Protein AF-A0AB32XBN4-F1 (afdb_monomer)

Organism: Mycoplasmopsis fermentans (strain M64) (NCBI:txid943945)

Secondary structure (DSSP, 8-state):
------------SHHHHHHHHIIIIIIIHHHHHHHHHSGGGS------HHHHHHHHHHHHHHHHHHHHHHHHTTSS-GGGHHHHHHHHHHHHHHHHHTT-TT--HHHHHHHHHHHHHHHHHHHHHHHHHHHHHHHHHHHHHHHHHHHHHHHHHT-

Foldseek 3Di:
DDPPPPPPPPPDCLVVLLVVLCCPQLPPVLVVLQCACFPQPVNDPHPDLVVSLVVLVVSLVVSVVVQVVCVVVVSHDLVSQLPRVLSSQLSNQQSNCRPVPVQHSVNSNVVSVVSSVVVSVVSVVVSVVVVVVVVVVVVVVVVVVVVVVVVVVVD

Structure (mmCIF, N/CA/C/O backbone):
data_AF-A0AB32XBN4-F1
#
_entry.id   AF-A0AB32XBN4-F1
#
loop_
_atom_site.group_PDB
_atom_site.id
_atom_site.type_symbol
_atom_site.label_atom_id
_atom_site.label_alt_id
_atom_site.label_comp_id
_atom_site.label_asym_id
_atom_site.label_entity_id
_atom_site.label_seq_id
_atom_site.pdbx_PDB_ins_code
_atom_site.Cartn_x
_atom_site.Cartn_y
_atom_site.Cartn_z
_atom_site.occupancy
_atom_site.B_iso_or_equiv
_atom_site.auth_seq_id
_atom_site.auth_comp_id
_atom_site.auth_asym_id
_atom_site.auth_atom_id
_atom_site.pdbx_PDB_model_num
ATOM 1 N N . MET A 1 1 ? -41.503 -24.162 23.438 1.00 39.69 1 MET A N 1
ATOM 2 C CA . MET A 1 1 ? -41.442 -24.006 21.965 1.00 39.69 1 MET A CA 1
ATOM 3 C C . MET A 1 1 ? -40.367 -22.970 21.652 1.00 39.69 1 MET A C 1
ATOM 5 O O . MET A 1 1 ? -40.510 -21.830 22.063 1.00 39.69 1 MET A O 1
ATOM 9 N N . ASN A 1 2 ? -39.244 -23.387 21.060 1.00 40.34 2 ASN A N 1
ATOM 10 C CA . ASN A 1 2 ? -38.023 -22.580 20.924 1.00 40.34 2 ASN A CA 1
ATOM 11 C C . ASN A 1 2 ? -38.129 -21.652 19.700 1.00 40.34 2 ASN A C 1
ATOM 13 O O . ASN A 1 2 ? -37.999 -22.106 18.560 1.00 40.34 2 ASN A O 1
ATOM 17 N N . SER A 1 3 ? -38.379 -20.358 19.909 1.00 48.69 3 SER A N 1
ATOM 18 C CA . SER A 1 3 ? -38.351 -19.369 18.831 1.00 48.69 3 SER A CA 1
ATOM 19 C C . SER A 1 3 ? -36.899 -19.110 18.419 1.00 48.69 3 SER A C 1
ATOM 21 O O . SER A 1 3 ? -36.189 -18.319 19.041 1.00 48.69 3 SER A O 1
ATOM 23 N N . LYS A 1 4 ? -36.445 -19.783 17.357 1.00 46.03 4 LYS A N 1
ATOM 24 C CA . LYS A 1 4 ? -35.217 -19.433 16.633 1.00 46.03 4 LYS A CA 1
ATOM 25 C C . LYS A 1 4 ? -35.318 -17.974 16.173 1.00 46.03 4 LYS A C 1
ATOM 27 O O . LYS A 1 4 ? -35.979 -17.680 15.178 1.00 46.03 4 LYS A O 1
ATOM 32 N N . GLN A 1 5 ? -34.671 -17.063 16.898 1.00 46.19 5 GLN A N 1
ATOM 33 C CA . GLN A 1 5 ? -34.442 -15.691 16.456 1.00 46.19 5 GLN A CA 1
ATOM 34 C C . GLN A 1 5 ? -33.666 -15.742 15.132 1.00 46.19 5 GLN A C 1
ATOM 36 O O . GLN A 1 5 ? -32.465 -16.011 15.106 1.00 46.19 5 GLN A O 1
ATOM 41 N N . LYS A 1 6 ? -34.359 -15.517 14.010 1.00 45.25 6 LYS A N 1
ATOM 42 C CA . LYS A 1 6 ? -33.722 -15.244 12.719 1.00 45.25 6 LYS A CA 1
ATOM 43 C C . LYS A 1 6 ? -32.902 -13.964 12.886 1.00 45.25 6 LYS A C 1
ATOM 45 O O . LYS A 1 6 ? -33.466 -12.871 12.890 1.00 45.25 6 LYS A O 1
ATOM 50 N N . LYS A 1 7 ? -31.580 -14.096 13.046 1.00 44.16 7 LYS A N 1
ATOM 51 C CA . LYS A 1 7 ? -30.640 -12.978 12.904 1.00 44.16 7 LYS A CA 1
ATOM 52 C C . LYS A 1 7 ? -30.919 -12.335 11.545 1.00 44.16 7 LYS A C 1
ATOM 54 O O . LYS A 1 7 ? -30.699 -12.963 10.515 1.00 44.16 7 LYS A O 1
ATOM 59 N N . LYS A 1 8 ? -31.457 -11.113 11.538 1.00 43.62 8 LYS A N 1
ATOM 60 C CA . LYS A 1 8 ? -31.532 -10.295 10.325 1.00 43.62 8 LYS A CA 1
ATOM 61 C C . LYS A 1 8 ? -30.094 -10.090 9.854 1.00 43.62 8 LYS A C 1
ATOM 63 O O . LYS A 1 8 ? -29.330 -9.398 10.521 1.00 43.62 8 LYS A O 1
ATOM 68 N N . GLU A 1 9 ? -29.713 -10.722 8.749 1.00 48.41 9 GLU A N 1
ATOM 69 C CA . GLU A 1 9 ? -28.446 -10.437 8.084 1.00 48.41 9 GLU A CA 1
ATOM 70 C C . GLU A 1 9 ? -28.491 -8.992 7.587 1.00 48.41 9 GLU A C 1
ATOM 72 O O . GLU A 1 9 ? -29.112 -8.669 6.574 1.00 48.41 9 GLU A O 1
ATOM 77 N N . VAL A 1 10 ? -27.871 -8.086 8.340 1.00 53.47 10 VAL A N 1
ATOM 78 C CA . VAL A 1 10 ? -27.653 -6.714 7.895 1.00 53.47 10 VAL A CA 1
ATOM 79 C C . VAL A 1 10 ? -26.632 -6.790 6.761 1.00 53.47 10 VAL A C 1
ATOM 81 O O . VAL A 1 10 ? -25.427 -6.873 7.010 1.00 53.47 10 VAL A O 1
ATOM 84 N N . LYS A 1 11 ? -27.109 -6.816 5.507 1.00 53.22 11 LYS A N 1
ATOM 85 C CA . LYS A 1 11 ? -26.261 -6.718 4.308 1.00 53.22 11 LYS A CA 1
ATOM 86 C C . LYS A 1 11 ? -25.455 -5.429 4.398 1.00 53.22 11 LYS A C 1
A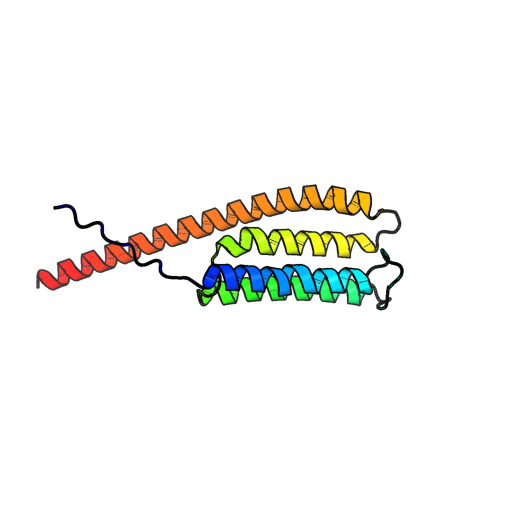TOM 88 O O . LYS A 1 11 ? -25.937 -4.338 4.108 1.00 53.22 11 LYS A O 1
ATOM 93 N N . THR A 1 12 ? -24.222 -5.562 4.856 1.00 67.12 12 THR A N 1
ATOM 94 C CA . THR A 1 12 ? -23.318 -4.436 5.025 1.00 67.12 12 THR A CA 1
ATOM 95 C C . THR A 1 12 ? -22.577 -4.272 3.704 1.00 67.12 12 THR A C 1
ATOM 97 O O . THR A 1 12 ? -21.844 -5.169 3.312 1.00 67.12 12 THR A O 1
ATOM 100 N N . TRP A 1 13 ? -22.756 -3.150 3.003 1.00 80.00 13 TRP A N 1
ATOM 101 C CA . TRP A 1 13 ? -22.089 -2.876 1.715 1.00 80.00 13 TRP A CA 1
ATOM 102 C C . TRP A 1 13 ? -20.592 -2.546 1.854 1.00 80.00 13 TRP A C 1
ATOM 104 O O . TRP A 1 13 ? -19.869 -2.483 0.864 1.00 80.00 13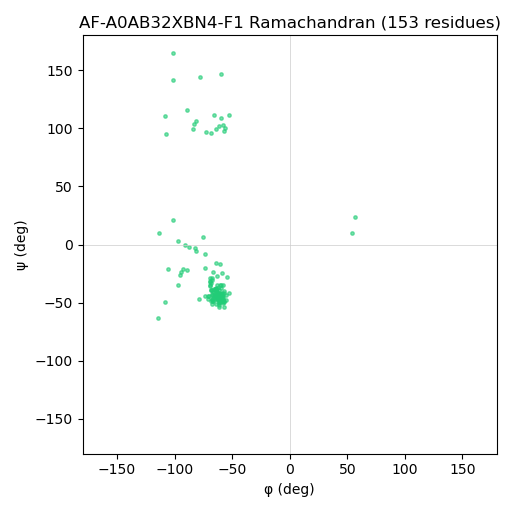 TRP A O 1
ATOM 114 N N . ARG A 1 14 ? -20.100 -2.379 3.087 1.00 78.81 14 ARG A N 1
ATOM 115 C CA . ARG A 1 14 ? -18.709 -2.008 3.397 1.00 78.81 14 ARG A CA 1
ATOM 116 C C . ARG A 1 14 ? -17.647 -2.942 2.800 1.00 78.81 14 ARG A C 1
ATOM 118 O O . ARG A 1 14 ? -16.675 -2.418 2.268 1.00 78.81 14 ARG A O 1
ATOM 125 N N . PRO A 1 15 ? -17.783 -4.285 2.830 1.00 82.31 15 PRO A N 1
ATOM 126 C CA . PRO A 1 15 ? -16.802 -5.168 2.202 1.00 82.31 15 PRO A CA 1
ATOM 127 C C . PRO A 1 15 ? -16.724 -4.953 0.689 1.00 82.31 15 PRO A C 1
ATOM 129 O O . PRO A 1 15 ? -15.635 -4.958 0.128 1.00 82.31 15 PRO A O 1
ATOM 132 N N . LEU A 1 16 ? -17.865 -4.702 0.042 1.00 85.94 16 LEU A N 1
ATOM 133 C CA . LEU A 1 16 ? -17.922 -4.445 -1.394 1.00 85.94 16 LEU A CA 1
ATOM 134 C C . LEU A 1 16 ? -17.249 -3.111 -1.737 1.00 85.94 16 LEU A C 1
ATOM 136 O O . LEU A 1 16 ? -16.439 -3.064 -2.656 1.00 85.94 16 LEU A O 1
ATOM 140 N N . VAL A 1 17 ? -17.506 -2.059 -0.953 1.00 86.62 17 VAL A N 1
ATOM 141 C CA . VAL A 1 17 ? -16.831 -0.757 -1.101 1.00 86.62 17 VAL A CA 1
ATOM 142 C C . VAL A 1 17 ? -15.320 -0.883 -0.885 1.00 86.62 17 VAL A C 1
ATOM 144 O O . VAL A 1 17 ? -14.556 -0.337 -1.675 1.00 86.62 17 VAL A O 1
ATOM 147 N N . ASN A 1 18 ? -14.882 -1.645 0.126 1.00 87.62 18 ASN A N 1
ATOM 148 C CA . ASN A 1 18 ? -13.464 -1.932 0.352 1.00 87.62 18 ASN A CA 1
ATOM 149 C C . ASN A 1 18 ? -12.825 -2.579 -0.882 1.00 87.62 18 ASN A C 1
ATOM 151 O O . ASN A 1 18 ? -11.821 -2.078 -1.374 1.00 87.62 18 ASN A O 1
ATOM 155 N N . VAL A 1 19 ? -13.410 -3.669 -1.388 1.00 88.56 19 VAL A N 1
ATOM 156 C CA . VAL A 1 19 ? -12.868 -4.397 -2.546 1.00 88.56 19 VAL A CA 1
ATOM 157 C C . VAL A 1 19 ? -12.831 -3.503 -3.781 1.00 88.56 19 VAL A C 1
ATOM 159 O O . VAL A 1 19 ? -11.819 -3.475 -4.478 1.00 88.56 19 VAL A O 1
ATOM 162 N N . LEU A 1 20 ? -13.898 -2.742 -4.034 1.00 90.25 20 LEU A N 1
ATOM 163 C CA . LEU A 1 20 ? -13.968 -1.836 -5.177 1.00 90.25 20 LEU A CA 1
ATOM 164 C C . LEU A 1 20 ? -12.888 -0.748 -5.089 1.00 90.25 20 LEU A C 1
ATOM 166 O O . LEU A 1 20 ? -12.206 -0.479 -6.076 1.00 90.25 20 LEU A O 1
ATOM 170 N N . 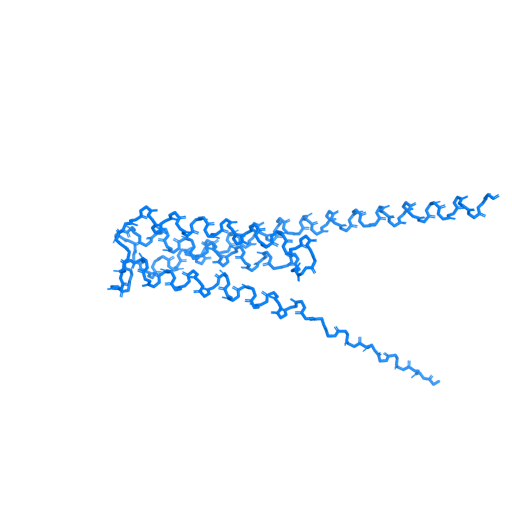PHE A 1 21 ? -12.689 -0.172 -3.899 1.00 90.31 21 PHE A N 1
ATOM 171 C CA . PHE A 1 21 ? -11.637 0.807 -3.640 1.00 90.31 21 PHE A CA 1
ATOM 172 C C . PHE A 1 21 ? -10.243 0.211 -3.872 1.00 90.31 21 PHE A C 1
ATOM 174 O O . PHE A 1 21 ? -9.440 0.787 -4.605 1.00 90.31 21 PHE A O 1
ATOM 181 N N . THR A 1 22 ? -9.958 -0.958 -3.292 1.00 91.38 22 THR A N 1
ATOM 182 C CA . THR A 1 22 ? -8.679 -1.654 -3.478 1.00 91.38 22 THR A CA 1
ATOM 183 C C . THR A 1 22 ? -8.422 -1.943 -4.953 1.00 91.38 22 THR A C 1
ATOM 185 O O . THR A 1 22 ? -7.338 -1.667 -5.457 1.00 91.38 22 THR A O 1
ATOM 188 N N . LEU A 1 23 ? -9.417 -2.462 -5.670 1.00 92.75 23 LEU A N 1
ATOM 189 C CA . LEU A 1 23 ? -9.255 -2.849 -7.065 1.00 92.75 23 LEU A CA 1
ATOM 190 C C . LEU A 1 23 ? -9.008 -1.631 -7.961 1.00 92.75 23 LEU A C 1
ATOM 192 O O . LEU A 1 23 ? -8.044 -1.623 -8.720 1.00 92.75 23 LEU A O 1
ATOM 196 N N . LEU A 1 24 ? -9.821 -0.581 -7.842 1.00 91.25 24 LEU A N 1
ATOM 197 C CA . LEU A 1 24 ? -9.682 0.619 -8.671 1.00 91.25 24 LEU A CA 1
ATOM 198 C C . LEU A 1 24 ? -8.387 1.382 -8.376 1.00 91.25 24 LEU A C 1
ATOM 200 O O . LEU A 1 24 ? -7.650 1.727 -9.301 1.00 91.25 24 LEU A O 1
ATOM 204 N N . PHE A 1 25 ? -8.103 1.633 -7.098 1.00 91.44 25 PHE A N 1
ATOM 205 C CA . PHE A 1 25 ? -7.032 2.547 -6.708 1.00 91.44 25 PHE A CA 1
ATOM 206 C C . PHE A 1 25 ? -5.713 1.845 -6.376 1.00 91.44 25 PHE A C 1
ATOM 208 O O . PHE A 1 25 ? -4.645 2.368 -6.666 1.00 91.44 25 PHE A O 1
ATOM 215 N N . CYS A 1 26 ? -5.741 0.654 -5.781 1.00 93.12 26 CYS A N 1
ATOM 216 C CA . CYS A 1 26 ? -4.501 -0.031 -5.398 1.00 93.12 26 CYS A CA 1
ATOM 217 C C . CYS A 1 26 ? -3.990 -0.987 -6.483 1.00 93.12 26 CYS A C 1
ATOM 219 O O . CYS A 1 26 ? -2.807 -1.312 -6.472 1.00 93.12 26 CYS A O 1
ATOM 221 N N . VAL A 1 27 ? -4.846 -1.434 -7.412 1.00 93.44 27 VAL A N 1
ATOM 222 C CA . VAL A 1 27 ? -4.470 -2.415 -8.446 1.00 93.44 27 VAL A CA 1
ATOM 223 C C . VAL A 1 27 ? -4.519 -1.819 -9.847 1.00 93.44 27 VAL A C 1
ATOM 225 O O . VAL A 1 27 ? -3.481 -1.730 -10.496 1.00 93.44 27 VAL A O 1
ATOM 228 N N . VAL A 1 28 ? -5.695 -1.400 -10.324 1.00 93.56 28 VAL A N 1
ATOM 229 C CA . VAL A 1 28 ? -5.898 -1.022 -11.734 1.00 93.56 28 VAL A CA 1
ATOM 230 C C . VAL A 1 28 ? -5.011 0.151 -12.127 1.00 93.56 28 VAL A C 1
ATOM 232 O O . VAL A 1 28 ? -4.272 0.050 -13.103 1.00 93.56 28 VAL A O 1
ATOM 235 N N . PHE A 1 29 ? -5.044 1.250 -11.372 1.00 92.38 29 PHE A N 1
ATOM 236 C CA . PHE A 1 29 ? -4.254 2.424 -11.731 1.00 92.38 29 PHE A CA 1
ATOM 237 C C . PHE A 1 29 ? -2.735 2.164 -11.679 1.00 92.38 29 PHE A C 1
ATOM 239 O O . PHE A 1 29 ? -2.078 2.415 -12.691 1.00 92.38 29 PHE A O 1
ATOM 246 N N . PRO A 1 30 ? -2.152 1.610 -10.592 1.00 92.88 30 PRO A N 1
ATOM 247 C CA . PRO A 1 30 ? -0.723 1.296 -10.561 1.00 92.88 30 PRO A CA 1
ATOM 248 C C . PRO A 1 30 ? -0.299 0.293 -11.636 1.00 92.88 30 PRO A C 1
ATOM 250 O O . PRO A 1 30 ? 0.791 0.417 -12.188 1.00 92.88 30 PRO A O 1
ATOM 253 N N . PHE A 1 31 ? -1.161 -0.668 -11.974 1.00 92.62 31 PHE A N 1
ATOM 254 C CA . PHE A 1 31 ? -0.897 -1.637 -13.034 1.00 92.62 31 PHE A CA 1
ATOM 255 C C . PHE A 1 31 ? -0.871 -0.986 -14.421 1.00 92.62 31 PHE A C 1
ATOM 257 O O . PHE A 1 31 ? 0.074 -1.191 -15.180 1.00 92.62 31 PHE A O 1
ATOM 264 N N . VAL A 1 32 ? -1.867 -0.155 -14.745 1.00 92.00 32 VAL A N 1
ATOM 265 C CA . VAL A 1 32 ? -1.891 0.605 -16.005 1.00 92.00 32 VAL A CA 1
ATOM 266 C C . VAL A 1 32 ? -0.685 1.538 -16.083 1.00 92.00 32 VAL A C 1
ATOM 268 O O . VAL A 1 32 ? -0.025 1.601 -17.120 1.00 92.00 32 VAL A O 1
ATOM 271 N N . TRP A 1 33 ? -0.353 2.220 -14.985 1.00 92.06 33 TRP A N 1
ATOM 272 C CA . TRP A 1 33 ? 0.836 3.063 -14.923 1.00 92.06 33 TRP A CA 1
ATOM 273 C C . TRP A 1 33 ? 2.107 2.254 -15.184 1.00 92.06 33 TRP A C 1
ATOM 275 O O . TRP A 1 33 ? 2.914 2.655 -16.016 1.00 92.06 33 TRP A O 1
ATOM 285 N N . TRP A 1 34 ? 2.258 1.088 -14.553 1.00 90.75 34 TRP A N 1
ATOM 286 C CA . TRP A 1 34 ? 3.395 0.197 -14.780 1.00 90.75 34 TRP A CA 1
ATOM 287 C C . TRP A 1 34 ? 3.542 -0.176 -16.263 1.00 90.75 34 TRP A C 1
ATOM 289 O O . TRP A 1 34 ? 4.623 -0.006 -16.820 1.00 90.75 34 TRP A O 1
ATOM 299 N N . LEU A 1 35 ? 2.456 -0.580 -16.931 1.00 89.44 35 LEU A N 1
ATOM 300 C CA . LEU A 1 35 ? 2.487 -0.989 -18.342 1.00 89.44 35 LEU A CA 1
ATOM 301 C C . LEU A 1 35 ? 2.969 0.105 -19.310 1.00 89.44 35 LEU A C 1
ATOM 303 O O . LEU A 1 35 ? 3.603 -0.217 -20.314 1.00 89.44 35 LEU A O 1
ATOM 307 N N . PHE A 1 36 ? 2.650 1.376 -19.042 1.00 89.75 36 PHE A N 1
ATOM 308 C CA . PHE A 1 36 ? 2.939 2.487 -19.964 1.00 89.75 36 PHE A CA 1
ATOM 309 C C . PHE A 1 36 ? 4.106 3.382 -19.536 1.00 89.75 36 PHE A C 1
ATOM 311 O O . PHE A 1 36 ? 4.660 4.103 -20.373 1.00 89.75 36 PHE A O 1
ATOM 318 N N . ALA A 1 37 ? 4.466 3.382 -18.253 1.00 86.81 37 ALA A N 1
ATOM 319 C CA . ALA A 1 37 ? 5.513 4.244 -17.714 1.00 86.81 37 ALA A CA 1
ATOM 320 C C . ALA A 1 37 ? 6.878 3.546 -17.643 1.00 86.81 37 ALA A C 1
ATOM 322 O O . ALA A 1 37 ? 7.899 4.237 -17.693 1.00 86.81 37 ALA A O 1
ATOM 323 N N . THR A 1 38 ? 6.928 2.213 -17.532 1.00 85.94 38 THR A N 1
ATOM 324 C CA . THR A 1 38 ? 8.194 1.481 -17.367 1.00 85.94 38 THR A CA 1
ATOM 325 C C . THR A 1 38 ? 8.696 0.839 -18.654 1.00 85.94 38 THR A C 1
ATOM 327 O O . THR A 1 38 ? 7.983 0.705 -19.648 1.00 85.94 38 THR A O 1
ATOM 330 N N . VAL A 1 39 ? 9.970 0.446 -18.629 1.00 82.38 39 VAL A N 1
ATOM 331 C CA . VAL A 1 39 ? 10.697 -0.104 -19.784 1.00 82.38 39 VAL A CA 1
ATOM 332 C C . VAL A 1 39 ? 10.402 -1.598 -20.000 1.00 82.38 39 VAL A C 1
ATOM 334 O O . VAL A 1 39 ? 10.819 -2.181 -20.994 1.00 82.38 39 VAL A O 1
ATOM 337 N N . ASP A 1 40 ? 9.658 -2.237 -19.093 1.00 80.56 40 ASP A N 1
ATOM 338 C CA . ASP A 1 40 ? 9.523 -3.700 -19.046 1.00 80.56 40 ASP A CA 1
ATOM 339 C C . ASP A 1 40 ? 8.766 -4.291 -20.249 1.00 80.56 40 ASP A C 1
ATOM 341 O O . ASP A 1 40 ? 9.024 -5.425 -20.649 1.00 80.56 40 ASP A O 1
ATOM 345 N N . TYR A 1 41 ? 7.842 -3.531 -20.843 1.00 79.75 41 TYR A N 1
ATOM 346 C CA . TYR A 1 41 ? 6.912 -4.034 -21.864 1.00 79.75 41 TYR A CA 1
ATOM 347 C C . TYR A 1 41 ? 7.129 -3.433 -23.255 1.00 79.75 41 TYR A C 1
ATOM 349 O O . TYR A 1 41 ? 6.274 -3.601 -24.119 1.00 79.75 41 TYR A O 1
ATOM 357 N N . HIS A 1 42 ? 8.227 -2.697 -23.476 1.00 77.38 42 HIS A N 1
ATOM 358 C CA . HIS A 1 42 ? 8.503 -1.953 -24.722 1.00 77.38 42 HIS A CA 1
ATOM 359 C C . HIS A 1 42 ? 7.383 -0.973 -25.157 1.00 77.38 42 HIS A C 1
ATOM 361 O O . HIS A 1 42 ? 7.445 -0.394 -26.235 1.00 77.38 42 HIS A O 1
ATOM 367 N N . ASN A 1 43 ? 6.390 -0.730 -24.294 1.00 79.12 43 ASN A N 1
ATOM 368 C CA . ASN A 1 43 ? 5.246 0.162 -24.504 1.00 79.12 43 ASN A CA 1
ATOM 369 C C . ASN A 1 43 ? 5.429 1.516 -23.797 1.00 79.12 43 ASN A C 1
ATOM 371 O O . ASN A 1 43 ? 4.452 2.206 -23.493 1.00 79.12 43 ASN A O 1
ATOM 375 N N . GLN A 1 44 ? 6.676 1.883 -23.493 1.00 80.44 44 GLN A N 1
ATOM 376 C CA . GLN A 1 44 ? 6.989 3.069 -22.711 1.00 80.44 44 GLN A CA 1
ATOM 377 C C . GLN A 1 44 ? 6.588 4.335 -23.475 1.00 80.44 44 GLN A C 1
ATOM 379 O O . GLN A 1 44 ? 7.198 4.699 -24.479 1.00 80.44 44 GLN A O 1
ATOM 384 N N . LYS A 1 45 ? 5.570 5.033 -22.968 1.00 79.25 45 LYS A N 1
ATOM 385 C CA . LYS A 1 45 ? 5.132 6.333 -23.499 1.00 79.25 45 LYS A CA 1
ATOM 386 C C . LYS A 1 45 ? 5.771 7.506 -22.763 1.00 79.25 45 LYS A C 1
ATOM 388 O O . LYS A 1 45 ? 5.871 8.596 -23.317 1.00 79.25 45 LYS A O 1
ATOM 393 N N . ILE A 1 46 ? 6.196 7.291 -21.518 1.00 79.44 46 ILE A N 1
ATOM 394 C CA . ILE A 1 46 ? 6.783 8.326 -20.663 1.00 79.44 46 ILE A CA 1
ATOM 395 C C . ILE A 1 46 ? 8.278 8.057 -20.524 1.00 79.44 46 ILE A C 1
ATOM 397 O O . ILE A 1 46 ? 8.687 7.096 -19.880 1.00 79.44 46 ILE A O 1
ATOM 401 N N . THR A 1 47 ? 9.101 8.911 -21.126 1.00 78.44 47 THR A N 1
ATOM 402 C CA . THR A 1 47 ? 10.565 8.756 -21.151 1.00 78.44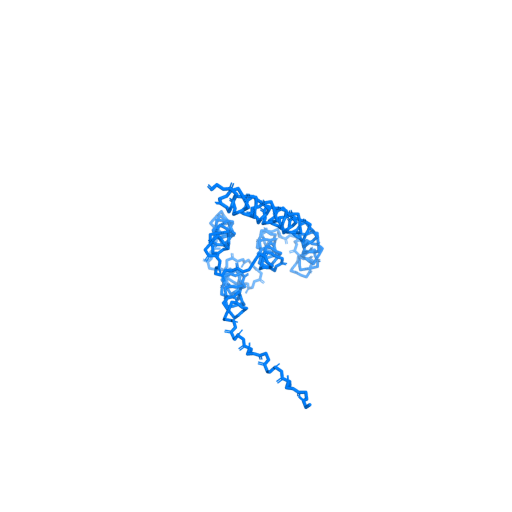 47 THR A CA 1
ATOM 403 C C . THR A 1 47 ? 11.261 9.423 -19.964 1.00 78.44 47 THR A C 1
ATOM 405 O O . THR A 1 47 ? 12.373 9.041 -19.605 1.00 78.44 47 THR A O 1
ATOM 408 N N . ASN A 1 48 ? 10.615 10.400 -19.319 1.00 86.44 48 ASN A N 1
ATOM 409 C CA . ASN A 1 48 ? 11.193 11.115 -18.186 1.00 86.44 48 ASN A CA 1
ATOM 410 C C . ASN A 1 48 ? 11.033 10.318 -16.880 1.00 86.44 48 ASN A C 1
ATOM 412 O O . ASN A 1 48 ? 9.956 10.273 -16.282 1.00 86.44 48 ASN A O 1
ATOM 416 N N . LEU A 1 49 ? 12.144 9.747 -16.414 1.00 84.19 49 LEU A N 1
ATOM 417 C CA . LEU A 1 49 ? 12.226 8.944 -15.193 1.00 84.19 49 LEU A CA 1
ATOM 418 C C . LEU A 1 49 ? 11.748 9.694 -13.942 1.00 84.19 49 LEU A C 1
ATOM 420 O O . LEU A 1 49 ? 11.045 9.115 -13.114 1.00 84.19 49 LEU A O 1
ATOM 424 N N . ALA A 1 50 ? 12.072 10.984 -13.812 1.00 87.75 50 ALA A N 1
ATOM 425 C CA . ALA A 1 50 ? 11.659 11.773 -12.655 1.00 87.75 50 ALA A CA 1
ATOM 426 C C . ALA A 1 50 ? 10.131 11.909 -12.587 1.00 87.75 50 ALA A C 1
ATOM 428 O O . ALA A 1 50 ? 9.557 11.824 -11.501 1.00 87.75 50 ALA A O 1
ATOM 429 N N . ILE A 1 51 ? 9.466 12.048 -13.740 1.00 87.56 51 ILE A N 1
ATOM 430 C CA . ILE A 1 51 ? 7.999 12.101 -13.826 1.00 87.56 51 ILE A CA 1
ATOM 431 C C . ILE A 1 51 ? 7.404 10.742 -13.452 1.00 87.56 51 ILE A C 1
ATOM 433 O O . ILE A 1 51 ? 6.499 10.685 -12.621 1.00 87.56 51 ILE A O 1
ATOM 437 N N . CYS A 1 52 ? 7.937 9.647 -13.999 1.00 86.56 52 CYS A N 1
ATOM 438 C CA . CYS A 1 52 ? 7.438 8.305 -13.702 1.00 86.56 52 CYS A CA 1
ATOM 439 C C . CYS A 1 52 ? 7.483 7.976 -12.207 1.00 86.56 52 CYS A C 1
ATOM 441 O O . CYS A 1 52 ? 6.501 7.469 -11.659 1.00 86.56 52 CYS A O 1
ATOM 443 N N . ILE A 1 53 ? 8.602 8.300 -11.551 1.00 88.94 53 ILE A N 1
ATOM 444 C CA . ILE A 1 53 ? 8.804 8.062 -10.119 1.00 88.94 53 ILE A CA 1
ATO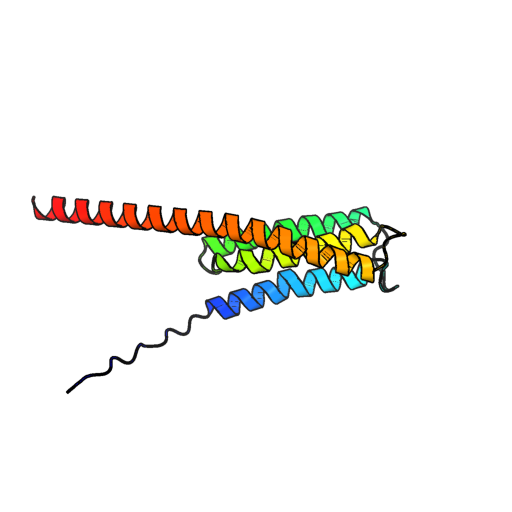M 445 C C . ILE A 1 53 ? 7.942 9.008 -9.276 1.00 88.94 53 ILE A C 1
ATOM 447 O O . ILE A 1 53 ? 7.258 8.561 -8.356 1.00 88.94 53 ILE A O 1
ATOM 451 N N . SER A 1 54 ? 7.931 10.304 -9.590 1.00 90.81 54 SER A N 1
ATOM 452 C CA . SER A 1 54 ? 7.189 11.286 -8.789 1.00 90.81 54 SER A CA 1
ATOM 453 C C . SER A 1 54 ? 5.689 11.008 -8.811 1.00 90.81 54 SER A C 1
ATOM 455 O O . SER A 1 54 ? 5.050 11.053 -7.762 1.00 90.81 54 SER A O 1
ATOM 457 N N . VAL A 1 55 ? 5.126 10.651 -9.972 1.00 91.75 55 VAL A N 1
ATOM 458 C CA . VAL A 1 55 ? 3.693 10.347 -10.091 1.00 91.75 55 VAL A CA 1
ATOM 459 C C . VAL A 1 55 ? 3.311 9.145 -9.233 1.00 91.75 55 VAL A C 1
ATOM 461 O O . VAL A 1 55 ? 2.350 9.246 -8.476 1.00 91.75 55 VAL A O 1
ATOM 464 N N . ILE A 1 56 ? 4.054 8.032 -9.290 1.00 92.25 56 ILE A N 1
ATOM 465 C CA . ILE A 1 56 ? 3.686 6.840 -8.511 1.00 92.25 56 ILE A CA 1
ATOM 466 C C . ILE A 1 56 ? 3.866 7.054 -7.002 1.00 92.25 56 ILE A C 1
ATOM 468 O O . ILE A 1 56 ? 3.056 6.562 -6.212 1.00 92.25 56 ILE A O 1
ATOM 472 N N . VAL A 1 57 ? 4.879 7.821 -6.587 1.00 92.12 57 VAL A N 1
ATOM 473 C CA . VAL A 1 57 ? 5.110 8.157 -5.174 1.00 92.12 57 VAL A CA 1
ATOM 474 C C . VAL A 1 57 ? 3.993 9.060 -4.653 1.00 92.12 57 VAL A C 1
ATOM 476 O O . VAL A 1 57 ? 3.366 8.732 -3.644 1.00 92.12 57 VAL A O 1
ATOM 479 N N . ILE A 1 58 ? 3.692 10.155 -5.359 1.00 94.44 58 ILE A N 1
ATOM 480 C CA . ILE A 1 58 ? 2.607 11.078 -4.993 1.00 94.44 58 ILE A CA 1
ATOM 481 C C . ILE A 1 58 ? 1.270 10.335 -4.979 1.00 94.44 58 ILE A C 1
ATOM 483 O O . ILE A 1 58 ? 0.504 10.471 -4.029 1.00 94.44 58 ILE A O 1
ATOM 487 N N . TYR A 1 59 ? 1.008 9.499 -5.986 1.00 93.88 59 TYR A N 1
ATOM 488 C CA . TYR A 1 59 ? -0.196 8.679 -6.049 1.00 93.88 59 TYR A CA 1
ATOM 489 C C . TYR A 1 59 ? -0.318 7.746 -4.842 1.00 93.88 59 TYR A C 1
ATOM 491 O O . TYR A 1 59 ? -1.361 7.707 -4.194 1.00 93.88 59 TYR A O 1
ATOM 499 N N . SER A 1 60 ? 0.756 7.038 -4.488 1.00 93.12 60 SER A N 1
ATOM 500 C CA . SER A 1 60 ? 0.759 6.126 -3.340 1.00 93.12 60 SER A CA 1
ATOM 501 C C . SER A 1 60 ? 0.459 6.865 -2.033 1.00 93.12 60 SER A C 1
ATOM 503 O O . SER A 1 60 ? -0.366 6.405 -1.243 1.00 93.12 60 SER A O 1
ATOM 505 N N . LEU A 1 61 ? 1.058 8.045 -1.831 1.00 93.00 61 LEU A N 1
ATOM 506 C CA . LEU A 1 61 ? 0.774 8.900 -0.673 1.00 93.00 61 LEU A CA 1
ATOM 507 C C . LEU A 1 61 ? -0.683 9.382 -0.659 1.00 93.00 61 LEU A C 1
ATOM 509 O O . LEU A 1 61 ? -1.328 9.337 0.390 1.00 93.00 61 LEU A O 1
ATOM 513 N N . LEU A 1 62 ? -1.222 9.785 -1.813 1.00 94.44 62 LEU A N 1
ATOM 514 C CA . LEU A 1 62 ? -2.621 10.195 -1.946 1.00 94.44 62 LEU A CA 1
ATOM 515 C C . LEU A 1 62 ? -3.586 9.054 -1.614 1.00 94.44 62 LEU A C 1
ATOM 517 O O . LEU A 1 62 ? -4.545 9.279 -0.880 1.00 94.44 62 LEU A O 1
ATOM 521 N N . ILE A 1 63 ? -3.338 7.831 -2.092 1.00 93.12 63 ILE A N 1
ATOM 522 C CA . ILE A 1 63 ? -4.210 6.684 -1.793 1.00 93.12 63 ILE A CA 1
ATOM 523 C C . ILE A 1 63 ? -4.124 6.283 -0.321 1.00 93.12 63 ILE A C 1
ATOM 525 O O . ILE A 1 63 ? -5.156 5.982 0.280 1.00 93.12 63 ILE A O 1
ATOM 529 N N . ILE A 1 64 ? -2.937 6.326 0.291 1.00 91.38 64 ILE A N 1
ATOM 530 C CA . ILE A 1 64 ? -2.795 6.103 1.738 1.00 91.38 64 ILE A CA 1
ATOM 531 C C . ILE A 1 64 ? -3.582 7.168 2.514 1.00 91.38 64 ILE A C 1
ATOM 533 O O . ILE A 1 64 ? -4.373 6.817 3.392 1.00 91.38 64 ILE A O 1
ATOM 537 N N . GLY A 1 65 ? -3.441 8.447 2.154 1.00 91.94 65 GLY A N 1
ATOM 538 C CA . GLY A 1 65 ? -4.198 9.543 2.762 1.00 91.94 65 GLY A CA 1
ATOM 539 C C . GLY A 1 65 ? -5.712 9.388 2.593 1.00 91.94 65 GLY A C 1
ATOM 540 O O . GLY A 1 65 ? -6.465 9.550 3.553 1.00 91.94 65 GLY A O 1
ATOM 541 N N . LEU A 1 66 ? -6.169 8.992 1.404 1.00 91.50 66 LEU A N 1
ATOM 542 C CA . LEU A 1 66 ? -7.582 8.745 1.121 1.00 91.50 66 LEU A CA 1
ATOM 543 C C . LEU A 1 66 ? -8.123 7.555 1.923 1.00 91.50 66 LEU A C 1
ATOM 545 O O . LEU A 1 66 ? -9.244 7.611 2.421 1.00 91.50 66 LEU A O 1
ATOM 549 N N . ASN A 1 67 ? -7.329 6.500 2.104 1.00 89.44 67 ASN A N 1
ATOM 550 C CA . ASN A 1 67 ? -7.696 5.353 2.933 1.00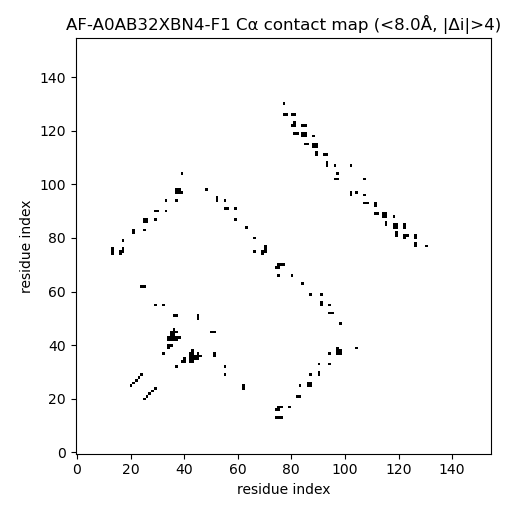 89.44 67 ASN A CA 1
ATOM 551 C C . ASN A 1 67 ? -7.842 5.759 4.415 1.00 89.44 67 ASN A C 1
ATOM 553 O O . ASN A 1 67 ? -8.807 5.359 5.068 1.00 89.44 67 ASN A O 1
ATOM 557 N N . ILE A 1 68 ? -6.961 6.639 4.912 1.00 88.44 68 ILE A N 1
ATOM 558 C CA . ILE A 1 68 ? -7.077 7.264 6.243 1.00 88.44 68 ILE A CA 1
ATOM 559 C C . ILE A 1 68 ? -8.354 8.083 6.375 1.00 88.44 68 ILE A C 1
ATOM 561 O O . ILE A 1 68 ? -9.117 7.893 7.326 1.00 88.44 68 ILE A O 1
ATOM 565 N N . LEU A 1 69 ? -8.634 8.935 5.396 1.00 89.81 69 LEU A N 1
ATOM 566 C CA . LEU A 1 69 ? -9.823 9.777 5.398 1.00 89.81 69 LEU A CA 1
ATOM 567 C C . LEU A 1 69 ? -11.117 8.946 5.355 1.00 89.81 69 LEU A C 1
ATOM 569 O O . LEU A 1 69 ? -12.034 9.160 6.146 1.00 89.81 69 LEU A O 1
ATOM 573 N N . LEU A 1 70 ? -11.194 7.954 4.468 1.00 87.56 70 LEU A N 1
ATOM 574 C CA . LEU A 1 70 ? -12.370 7.091 4.337 1.00 87.56 70 LEU A CA 1
ATOM 575 C C . LEU A 1 70 ? -12.556 6.159 5.541 1.00 87.56 70 LEU A C 1
ATOM 577 O O . LEU A 1 70 ? -13.691 5.801 5.874 1.00 87.56 70 LEU A O 1
ATOM 581 N N . HIS A 1 71 ? -11.469 5.782 6.213 1.00 86.69 71 HIS A N 1
ATOM 582 C CA . HIS A 1 71 ? -11.546 5.100 7.498 1.00 86.69 71 HIS A CA 1
ATOM 583 C C . HIS A 1 71 ? -12.134 6.012 8.583 1.00 86.69 71 HIS A C 1
ATOM 585 O O . HIS A 1 71 ? -13.044 5.591 9.301 1.00 86.69 71 HIS A O 1
ATOM 591 N N . TYR A 1 72 ? -11.690 7.272 8.656 1.00 85.88 72 TYR A N 1
ATOM 592 C CA . TYR A 1 72 ? -12.230 8.265 9.590 1.00 85.88 72 TYR A CA 1
ATOM 593 C C . TYR A 1 72 ? -13.745 8.467 9.409 1.00 85.88 72 TYR A C 1
ATOM 595 O O . TYR A 1 72 ? -14.497 8.456 10.385 1.00 85.88 72 TYR A O 1
ATOM 603 N N . PHE A 1 73 ? -14.227 8.519 8.163 1.00 86.81 73 PHE A N 1
ATOM 604 C CA . PHE A 1 73 ? -15.662 8.579 7.848 1.00 86.81 73 PHE A CA 1
ATOM 605 C C . PHE A 1 73 ? -16.415 7.243 8.014 1.00 86.81 73 PHE A C 1
ATOM 607 O O . PHE A 1 73 ? -17.597 7.155 7.680 1.00 86.81 73 PHE A O 1
ATOM 614 N N . LYS A 1 74 ? -15.765 6.192 8.536 1.00 80.62 74 LYS A N 1
ATOM 615 C CA . LYS A 1 74 ? -16.330 4.840 8.731 1.00 80.62 74 LYS A CA 1
ATOM 616 C C . LYS A 1 74 ? -16.872 4.200 7.443 1.00 80.62 74 LYS A C 1
ATOM 618 O O . LYS A 1 74 ? -17.722 3.303 7.505 1.00 80.62 74 LYS A O 1
ATOM 623 N N . VAL A 1 75 ? -16.376 4.645 6.287 1.00 82.06 75 VAL A N 1
ATOM 624 C CA . VAL A 1 75 ? -16.678 4.063 4.973 1.00 82.06 75 VAL A CA 1
ATOM 625 C C . VAL A 1 75 ? -15.838 2.804 4.778 1.00 82.06 75 VAL A C 1
ATOM 627 O O . VAL A 1 75 ? -16.383 1.755 4.433 1.00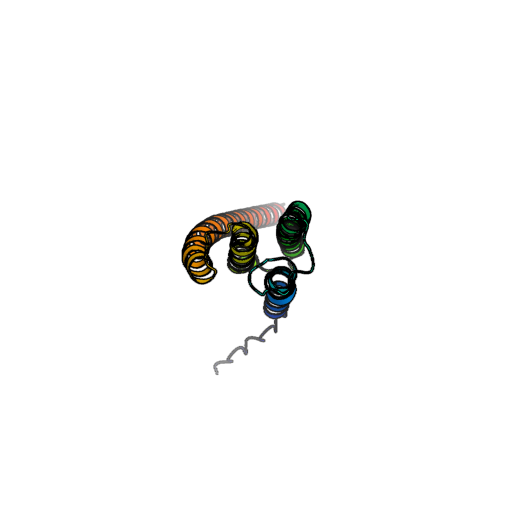 82.06 75 VAL A O 1
ATOM 630 N N . LEU A 1 76 ? -14.536 2.895 5.077 1.00 81.06 76 LEU A N 1
ATOM 631 C CA . LEU A 1 76 ? -13.603 1.770 5.018 1.00 81.06 76 LEU A CA 1
ATOM 632 C C . LEU A 1 76 ? -13.314 1.194 6.411 1.00 81.06 76 LEU A C 1
ATOM 634 O O . LEU A 1 76 ? -13.176 1.905 7.411 1.00 81.06 76 LEU A O 1
ATOM 638 N N . ASN A 1 77 ? -13.200 -0.131 6.469 1.00 82.38 77 ASN A N 1
ATOM 639 C CA . ASN A 1 77 ? -12.769 -0.843 7.675 1.00 82.38 77 ASN A CA 1
ATOM 640 C C . ASN A 1 77 ? -11.245 -0.738 7.839 1.00 82.38 77 ASN A C 1
ATOM 642 O O . ASN A 1 77 ? -10.540 -0.849 6.846 1.00 82.38 77 ASN A O 1
ATOM 646 N N . ILE A 1 78 ? -10.734 -0.630 9.068 1.00 82.31 78 ILE A N 1
ATOM 647 C CA . ILE A 1 78 ? -9.292 -0.587 9.359 1.00 82.31 78 ILE A CA 1
ATOM 648 C C . ILE A 1 78 ? -8.533 -1.826 8.857 1.00 82.31 78 ILE A C 1
ATOM 650 O O . ILE A 1 78 ? -7.362 -1.763 8.501 1.00 82.31 78 ILE A O 1
ATOM 654 N N . ARG A 1 79 ? -9.229 -2.954 8.694 1.00 83.88 79 ARG A N 1
ATOM 655 C CA . ARG A 1 79 ? -8.660 -4.148 8.055 1.00 83.88 79 ARG A CA 1
ATOM 656 C C . ARG A 1 79 ? -8.284 -3.942 6.581 1.00 83.88 79 ARG A C 1
ATOM 658 O O . ARG A 1 79 ? -7.544 -4.755 6.042 1.00 83.88 79 ARG A O 1
ATOM 665 N N . SER A 1 80 ? -8.770 -2.886 5.916 1.00 86.06 80 SER A N 1
ATOM 666 C CA . SER A 1 80 ? -8.386 -2.558 4.533 1.00 86.06 80 SER A CA 1
ATOM 667 C C . SER A 1 80 ? -6.898 -2.222 4.407 1.00 86.06 80 SER A C 1
ATOM 669 O O . SER A 1 80 ? -6.313 -2.438 3.348 1.00 86.06 80 SER A O 1
ATOM 671 N N . TYR A 1 81 ? -6.271 -1.726 5.477 1.00 87.56 81 TYR A N 1
ATOM 672 C CA . TYR A 1 81 ? -4.864 -1.331 5.486 1.00 87.56 81 TYR A CA 1
ATOM 673 C C . TYR A 1 81 ? -3.951 -2.530 5.245 1.00 87.56 81 TYR A C 1
ATOM 675 O O . TYR A 1 81 ? -3.019 -2.423 4.449 1.00 87.56 81 TYR A O 1
ATOM 683 N N . ASN A 1 82 ? -4.305 -3.684 5.822 1.00 88.56 82 ASN A N 1
ATOM 684 C CA . ASN A 1 82 ? -3.598 -4.960 5.670 1.00 88.56 82 ASN A CA 1
ATOM 685 C C . ASN A 1 82 ? -3.545 -5.460 4.218 1.00 88.56 82 ASN A C 1
ATOM 687 O O . ASN A 1 82 ? -2.728 -6.317 3.906 1.00 88.56 82 ASN A O 1
ATOM 691 N N . PHE A 1 83 ? -4.390 -4.930 3.329 1.00 88.44 83 PHE A N 1
ATOM 692 C CA . PHE A 1 83 ? -4.380 -5.264 1.904 1.00 88.44 83 PHE A CA 1
ATOM 693 C C . PHE A 1 83 ? -3.846 -4.108 1.058 1.00 88.44 83 PHE A C 1
ATOM 695 O O . PHE A 1 83 ? -2.939 -4.294 0.251 1.00 88.44 83 PHE A O 1
ATOM 702 N N . ASN A 1 84 ? -4.367 -2.897 1.265 1.00 92.00 84 ASN A N 1
ATOM 703 C CA . ASN A 1 84 ? -4.059 -1.746 0.419 1.00 92.00 84 ASN A CA 1
ATOM 704 C C . ASN A 1 84 ? -2.581 -1.343 0.499 1.00 92.00 84 ASN A C 1
ATOM 706 O O . ASN A 1 84 ? -1.962 -1.103 -0.535 1.00 92.00 84 ASN A O 1
ATOM 710 N N . ILE A 1 85 ? -2.000 -1.291 1.705 1.00 92.00 85 ILE A N 1
ATOM 711 C CA . ILE A 1 85 ? -0.611 -0.841 1.880 1.00 92.00 85 ILE A CA 1
ATOM 712 C C . ILE A 1 85 ? 0.388 -1.847 1.287 1.00 92.00 85 ILE A C 1
ATOM 714 O O . ILE A 1 85 ? 1.255 -1.411 0.521 1.00 92.00 85 ILE A O 1
ATOM 718 N N . PRO A 1 86 ? 0.295 -3.167 1.560 1.00 93.94 86 PRO A N 1
ATOM 719 C CA . PRO A 1 86 ? 1.188 -4.134 0.924 1.00 93.94 86 PRO A CA 1
ATOM 720 C C . PRO A 1 86 ? 1.080 -4.137 -0.602 1.00 93.94 86 PRO A C 1
ATOM 722 O O . PRO A 1 86 ? 2.109 -4.123 -1.275 1.00 93.94 86 PRO A O 1
ATOM 725 N N . ILE A 1 87 ? -0.137 -4.079 -1.158 1.00 92.81 87 ILE A N 1
ATOM 726 C CA . ILE A 1 87 ? -0.349 -4.050 -2.615 1.00 92.81 87 ILE A CA 1
ATOM 727 C C . ILE A 1 87 ? 0.300 -2.810 -3.241 1.00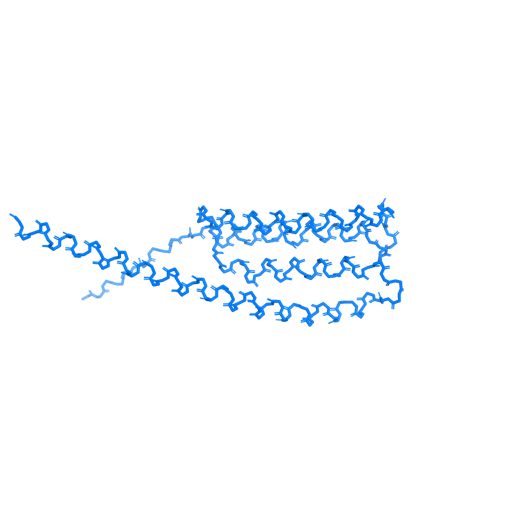 92.81 87 ILE A C 1
ATOM 729 O O . ILE A 1 87 ? 1.056 -2.934 -4.204 1.00 92.81 87 ILE A O 1
ATOM 733 N N . LEU A 1 88 ? 0.056 -1.619 -2.687 1.00 93.69 88 LEU A N 1
ATOM 734 C CA . LEU A 1 88 ? 0.673 -0.389 -3.194 1.00 93.69 88 LEU A CA 1
ATOM 735 C C . LEU A 1 88 ? 2.197 -0.457 -3.127 1.00 93.69 88 LEU A C 1
ATOM 737 O O . LEU A 1 88 ? 2.880 -0.013 -4.046 1.00 93.69 88 LEU A O 1
ATOM 741 N N . SER A 1 89 ? 2.729 -1.061 -2.068 1.00 92.75 89 SER A N 1
ATOM 7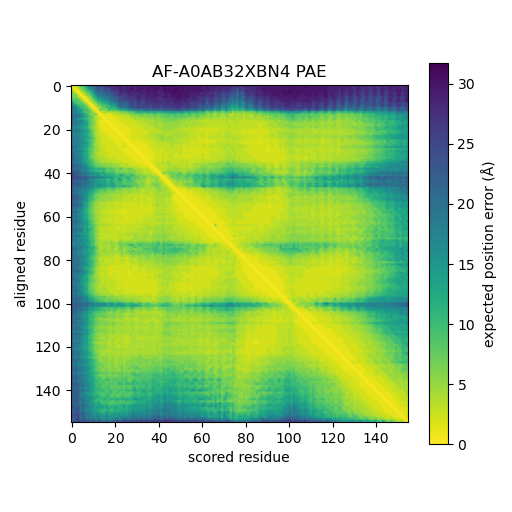42 C CA . SER A 1 89 ? 4.168 -1.187 -1.872 1.00 92.75 89 SER A CA 1
ATOM 743 C C . SER A 1 89 ? 4.821 -2.141 -2.877 1.00 92.75 89 SER A C 1
ATOM 745 O O . SER A 1 89 ? 5.949 -1.890 -3.294 1.00 92.75 89 SER A O 1
ATOM 747 N N . VAL A 1 90 ? 4.111 -3.181 -3.334 1.00 93.19 90 VAL A N 1
ATOM 748 C CA . VAL A 1 90 ? 4.551 -4.032 -4.458 1.00 93.19 90 VAL A CA 1
ATOM 749 C C . VAL A 1 90 ? 4.692 -3.225 -5.724 1.00 93.19 90 VAL A C 1
ATOM 751 O O . VAL A 1 90 ? 5.744 -3.258 -6.355 1.00 93.19 90 VAL A O 1
ATOM 754 N N . PHE A 1 91 ? 3.635 -2.510 -6.105 1.00 92.00 91 PHE A N 1
ATOM 755 C CA . PHE A 1 91 ? 3.657 -1.731 -7.334 1.00 92.00 91 PHE A CA 1
ATOM 756 C C . PHE A 1 91 ? 4.720 -0.643 -7.270 1.00 92.00 91 PHE A C 1
ATOM 758 O O . PHE A 1 91 ? 5.478 -0.478 -8.223 1.00 92.00 91 PHE A O 1
ATOM 765 N N . LEU A 1 92 ? 4.838 0.034 -6.129 1.00 92.44 92 LEU A N 1
ATOM 766 C CA . LEU A 1 92 ? 5.878 1.025 -5.907 1.00 92.44 92 LEU A CA 1
ATOM 767 C C . LEU A 1 92 ? 7.273 0.405 -6.061 1.00 92.44 92 LEU A C 1
ATOM 769 O O . LEU A 1 92 ? 8.088 0.930 -6.813 1.00 92.44 92 LEU A O 1
ATOM 773 N N . TRP A 1 93 ? 7.531 -0.741 -5.425 1.00 92.50 93 TRP A N 1
ATOM 774 C CA . TRP A 1 93 ? 8.796 -1.465 -5.560 1.00 92.50 93 TRP A CA 1
ATOM 775 C C . TRP A 1 93 ? 9.096 -1.831 -7.016 1.00 92.50 93 TRP A C 1
ATOM 777 O O . TRP A 1 93 ? 10.180 -1.533 -7.522 1.00 92.50 93 TRP A O 1
ATOM 787 N N . ILE A 1 94 ? 8.131 -2.445 -7.703 1.00 91.75 94 ILE A N 1
ATOM 788 C CA . ILE A 1 94 ? 8.283 -2.904 -9.085 1.00 91.75 94 ILE A CA 1
ATOM 789 C C . ILE A 1 94 ? 8.555 -1.726 -10.029 1.00 91.75 94 ILE A C 1
ATOM 791 O O . ILE A 1 94 ? 9.435 -1.814 -10.885 1.00 91.75 94 ILE A O 1
ATOM 795 N N . ILE A 1 95 ? 7.834 -0.616 -9.871 1.00 90.62 95 ILE A N 1
ATOM 796 C CA . ILE A 1 95 ? 7.985 0.563 -10.728 1.00 90.62 95 ILE A CA 1
ATOM 797 C C . ILE A 1 95 ? 9.321 1.258 -10.453 1.00 90.62 95 ILE A C 1
ATOM 799 O O . ILE A 1 95 ? 10.040 1.577 -11.399 1.00 90.62 95 ILE A O 1
ATOM 803 N N . LEU A 1 96 ? 9.712 1.434 -9.187 1.00 90.00 96 LEU A N 1
ATOM 804 C CA . LEU A 1 96 ? 10.994 2.059 -8.832 1.00 90.00 96 LEU A CA 1
ATOM 805 C C . LEU A 1 96 ? 12.186 1.262 -9.363 1.00 90.00 96 LEU A C 1
ATOM 807 O O . LEU A 1 96 ? 13.128 1.824 -9.920 1.00 90.00 96 LEU A O 1
ATOM 811 N N . THR A 1 97 ? 12.132 -0.060 -9.228 1.00 89.75 97 THR A N 1
ATOM 812 C CA . THR A 1 97 ? 13.222 -0.941 -9.659 1.00 89.75 97 THR A CA 1
ATOM 813 C C . THR A 1 97 ? 13.185 -1.261 -11.156 1.00 89.75 97 THR A C 1
ATOM 815 O O . THR A 1 97 ? 14.119 -1.882 -11.663 1.00 89.75 97 THR A O 1
ATOM 818 N N . SER A 1 98 ? 12.169 -0.785 -11.890 1.00 87.38 98 SER A N 1
ATOM 819 C CA . SER A 1 98 ? 12.061 -0.948 -13.348 1.00 87.38 98 SER A CA 1
ATOM 820 C C . SER A 1 98 ? 13.103 -0.226 -14.174 1.00 87.38 98 SER A C 1
ATOM 822 O O . SER A 1 98 ? 13.432 -0.662 -15.274 1.00 87.38 98 SER A O 1
ATOM 824 N N . TYR A 1 99 ? 13.686 0.825 -13.615 1.00 82.12 99 TYR A N 1
ATOM 825 C CA . TYR A 1 99 ? 14.719 1.602 -14.284 1.00 82.12 99 TYR A CA 1
ATOM 826 C C . TYR A 1 99 ? 16.135 1.086 -13.992 1.00 82.12 99 TYR A C 1
ATOM 828 O O . TYR A 1 99 ? 17.111 1.625 -14.512 1.00 82.12 99 TYR A O 1
ATOM 836 N N . ILE A 1 100 ? 16.271 0.029 -13.183 1.00 86.06 100 ILE A N 1
ATOM 837 C CA . ILE A 1 100 ? 17.557 -0.614 -12.909 1.00 86.06 100 ILE A CA 1
ATOM 838 C C . ILE A 1 100 ? 17.838 -1.610 -14.038 1.00 86.06 100 ILE A C 1
ATOM 840 O O . ILE A 1 100 ? 17.340 -2.733 -14.033 1.00 86.06 100 ILE A O 1
ATOM 844 N N . SER A 1 101 ? 18.672 -1.207 -14.998 1.00 75.31 101 SER A N 1
ATOM 845 C CA . SER A 1 101 ? 18.948 -1.946 -16.244 1.00 75.31 101 SER A CA 1
ATOM 846 C C . SER A 1 101 ? 19.417 -3.395 -16.061 1.00 75.31 101 SER A C 1
ATOM 848 O O . SER A 1 101 ? 19.165 -4.238 -16.915 1.00 75.31 101 SER A O 1
ATOM 850 N N . LYS A 1 102 ? 20.077 -3.713 -14.943 1.00 80.25 102 LYS A N 1
ATOM 851 C CA . LYS A 1 102 ? 20.559 -5.072 -14.635 1.00 80.25 102 LYS A CA 1
ATOM 852 C C . LYS A 1 102 ? 19.521 -5.950 -13.928 1.00 80.25 102 LYS A C 1
ATOM 854 O O . LYS A 1 102 ? 19.809 -7.109 -13.637 1.00 80.25 102 LYS A O 1
ATOM 859 N N . PHE A 1 103 ? 18.338 -5.419 -13.619 1.00 84.88 103 PHE A N 1
ATOM 860 C CA . PHE A 1 103 ? 17.352 -6.100 -12.790 1.00 84.88 103 PHE A CA 1
ATOM 861 C C . PHE A 1 103 ? 16.165 -6.603 -13.615 1.00 84.88 103 PHE A C 1
ATOM 863 O O . PHE A 1 103 ? 15.204 -5.879 -13.881 1.00 84.88 103 PHE A O 1
ATOM 870 N N . ASN A 1 104 ? 16.254 -7.876 -14.013 1.00 87.94 104 ASN A N 1
ATOM 871 C CA . ASN A 1 104 ? 15.232 -8.574 -14.793 1.00 87.94 104 ASN A CA 1
ATOM 872 C C . ASN A 1 104 ? 13.879 -8.605 -14.051 1.00 87.94 104 ASN A C 1
ATOM 874 O O . ASN A 1 104 ? 13.835 -8.725 -12.823 1.00 87.94 104 ASN A O 1
ATOM 878 N N . ILE A 1 105 ? 12.775 -8.559 -14.802 1.00 87.50 105 ILE A N 1
ATOM 879 C CA . ILE A 1 105 ? 11.400 -8.593 -14.295 1.00 87.50 105 ILE A CA 1
ATOM 880 C C . ILE A 1 105 ? 11.151 -9.781 -13.357 1.00 87.50 105 ILE A C 1
ATOM 882 O O . ILE A 1 105 ? 10.567 -9.601 -12.291 1.00 87.50 105 ILE A O 1
ATOM 886 N N . TYR A 1 106 ? 11.663 -10.974 -13.679 1.00 88.38 106 TYR A N 1
ATOM 887 C CA . TYR A 1 106 ? 11.484 -12.162 -12.834 1.00 88.38 106 TYR A CA 1
ATOM 888 C C . TYR A 1 106 ? 12.164 -12.014 -11.467 1.00 88.38 106 TYR A C 1
ATOM 890 O O . TYR A 1 106 ? 11.564 -12.325 -10.439 1.00 88.38 106 TYR A O 1
ATOM 898 N N . ALA A 1 107 ? 13.391 -11.484 -11.441 1.00 88.62 107 ALA A N 1
ATOM 899 C CA . ALA A 1 107 ? 14.113 -11.226 -10.195 1.00 88.62 107 ALA A CA 1
ATOM 900 C C . ALA A 1 107 ? 13.402 -10.152 -9.361 1.00 88.62 107 ALA A C 1
ATOM 902 O O . ALA A 1 107 ? 13.282 -10.273 -8.142 1.00 88.62 107 ALA A O 1
ATOM 903 N N . ARG A 1 108 ? 12.858 -9.132 -10.028 1.00 89.81 108 ARG A N 1
ATOM 904 C CA . ARG A 1 108 ? 12.112 -8.051 -9.390 1.00 89.81 108 ARG A CA 1
ATOM 905 C C . ARG A 1 108 ? 10.831 -8.524 -8.727 1.00 89.81 108 ARG A C 1
ATOM 907 O O . ARG A 1 108 ? 10.590 -8.168 -7.575 1.00 89.81 108 ARG A O 1
ATOM 914 N N . VAL A 1 109 ? 10.046 -9.337 -9.431 1.00 89.19 109 VAL A N 1
ATOM 915 C CA . VAL A 1 109 ? 8.833 -9.961 -8.890 1.00 89.19 109 VAL A CA 1
ATOM 916 C C . VAL A 1 109 ? 9.191 -10.912 -7.744 1.00 89.19 109 VAL A C 1
ATOM 918 O O . VAL A 1 109 ? 8.521 -10.891 -6.715 1.00 89.19 109 VAL A O 1
ATOM 921 N N . GLY A 1 110 ? 10.289 -11.668 -7.857 1.00 90.50 110 GLY A N 1
ATOM 922 C CA . GLY A 1 110 ? 10.789 -12.520 -6.774 1.00 90.50 110 GLY A CA 1
ATOM 923 C C . GLY A 1 110 ? 11.103 -11.739 -5.494 1.00 90.50 110 GLY A C 1
ATOM 924 O O . GLY A 1 110 ? 10.623 -12.093 -4.418 1.00 90.50 110 GLY A O 1
ATOM 925 N N . VAL A 1 111 ? 11.837 -10.626 -5.600 1.00 92.00 111 VAL A N 1
ATOM 926 C CA . VAL A 1 111 ? 12.114 -9.757 -4.440 1.00 92.00 111 VAL A CA 1
ATOM 927 C C . VAL A 1 111 ? 10.847 -9.050 -3.952 1.00 92.00 111 VAL A C 1
ATOM 929 O O . VAL A 1 111 ? 10.679 -8.876 -2.746 1.00 92.00 111 VAL A O 1
ATOM 932 N N . ALA A 1 112 ? 9.916 -8.705 -4.847 1.00 91.88 112 ALA A N 1
ATOM 933 C CA . ALA A 1 112 ? 8.644 -8.095 -4.465 1.00 91.88 112 ALA A CA 1
ATOM 934 C C . ALA A 1 112 ? 7.848 -8.982 -3.494 1.00 91.88 112 ALA A C 1
ATOM 936 O O . ALA A 1 112 ? 7.226 -8.455 -2.579 1.00 91.88 112 ALA A O 1
ATOM 937 N N . ILE A 1 113 ? 7.916 -10.313 -3.623 1.00 91.75 113 ILE A N 1
ATOM 938 C CA . ILE A 1 113 ? 7.285 -11.240 -2.668 1.00 91.75 113 ILE A CA 1
ATOM 939 C C . ILE A 1 113 ? 7.877 -11.063 -1.263 1.00 91.75 113 ILE A C 1
ATOM 941 O O . ILE A 1 113 ? 7.130 -10.941 -0.293 1.00 91.75 113 ILE A O 1
ATOM 945 N N . ALA A 1 114 ? 9.205 -10.993 -1.138 1.00 92.44 114 ALA A N 1
ATOM 946 C CA . ALA A 1 114 ? 9.851 -10.753 0.153 1.00 92.44 114 ALA A CA 1
ATOM 947 C C . ALA A 1 114 ? 9.452 -9.386 0.735 1.00 92.44 114 ALA A C 1
ATOM 949 O O . ALA A 1 114 ? 9.124 -9.284 1.919 1.00 92.44 114 ALA A O 1
ATOM 950 N N . VAL A 1 115 ? 9.397 -8.352 -0.111 1.00 92.06 115 VAL A N 1
ATOM 951 C CA . VAL A 1 115 ? 8.939 -7.007 0.269 1.00 92.06 115 VAL A CA 1
ATOM 952 C C . VAL A 1 115 ? 7.491 -7.037 0.776 1.00 92.06 115 VAL A C 1
ATOM 954 O O . VAL A 1 115 ? 7.212 -6.458 1.826 1.00 92.06 115 VAL A O 1
ATOM 957 N N . VAL A 1 116 ? 6.581 -7.758 0.107 1.00 93.69 116 VAL A N 1
ATOM 958 C CA . VAL A 1 116 ? 5.187 -7.937 0.563 1.00 93.69 116 VAL A CA 1
ATOM 959 C C . VAL A 1 116 ? 5.138 -8.535 1.943 1.00 93.69 116 VAL A C 1
ATOM 961 O O . VAL A 1 116 ? 4.401 -8.030 2.783 1.00 93.69 116 VAL A O 1
ATOM 964 N N . VAL A 1 117 ? 5.878 -9.617 2.174 1.00 93.31 117 VAL A N 1
ATOM 965 C CA . VAL A 1 117 ? 5.837 -10.327 3.453 1.00 93.31 117 VAL A CA 1
ATOM 966 C C . VAL A 1 117 ? 6.271 -9.390 4.576 1.00 93.31 117 VAL A C 1
ATOM 968 O O . VAL A 1 117 ? 5.539 -9.233 5.552 1.00 93.31 117 VAL A O 1
ATOM 971 N N . VAL A 1 118 ? 7.400 -8.698 4.406 1.00 94.62 118 VAL A N 1
ATOM 972 C CA . VAL A 1 118 ? 7.911 -7.748 5.406 1.00 94.62 118 VAL A CA 1
ATOM 973 C C . VAL A 1 118 ? 6.906 -6.625 5.664 1.00 94.62 118 VAL A C 1
ATOM 975 O O . VAL A 1 118 ? 6.573 -6.346 6.816 1.00 94.62 118 VAL A O 1
ATOM 978 N N . ILE A 1 119 ? 6.367 -6.011 4.610 1.00 94.06 119 ILE A N 1
ATOM 979 C CA . ILE A 1 119 ? 5.420 -4.898 4.751 1.00 94.06 119 ILE A CA 1
ATOM 980 C C . ILE A 1 119 ? 4.102 -5.368 5.363 1.00 94.06 119 ILE A C 1
ATOM 982 O O . ILE A 1 119 ? 3.557 -4.691 6.229 1.00 94.06 119 ILE A O 1
ATOM 986 N N . THR A 1 120 ? 3.612 -6.545 4.985 1.00 93.38 120 THR A N 1
ATOM 987 C CA . THR A 1 120 ? 2.395 -7.133 5.556 1.00 93.38 120 THR A CA 1
ATOM 988 C C . THR A 1 120 ? 2.558 -7.372 7.052 1.00 93.38 120 THR A C 1
ATOM 990 O O . THR A 1 120 ? 1.654 -7.044 7.815 1.00 93.38 120 THR A O 1
ATOM 993 N N . LEU A 1 121 ? 3.712 -7.875 7.500 1.00 93.12 121 LEU A N 1
ATOM 994 C CA . LEU A 1 121 ? 3.991 -8.046 8.928 1.00 93.12 121 LEU A CA 1
ATOM 995 C C . LEU A 1 121 ? 3.977 -6.706 9.675 1.00 93.12 121 LEU A C 1
ATOM 997 O O . LEU A 1 121 ? 3.330 -6.596 10.718 1.00 93.12 121 LEU A O 1
ATOM 1001 N N . ILE A 1 122 ? 4.625 -5.676 9.121 1.00 93.50 122 ILE A N 1
ATOM 1002 C CA . ILE A 1 122 ? 4.658 -4.329 9.714 1.00 93.50 122 ILE A CA 1
ATOM 1003 C C . ILE A 1 122 ? 3.245 -3.740 9.808 1.00 93.50 122 ILE A C 1
ATOM 1005 O O . ILE A 1 122 ? 2.856 -3.229 10.862 1.00 93.50 122 ILE A O 1
ATOM 1009 N N . VAL A 1 123 ? 2.471 -3.825 8.723 1.00 93.25 123 VAL A N 1
ATOM 1010 C CA . VAL A 1 123 ? 1.110 -3.279 8.641 1.00 93.25 123 VAL A CA 1
ATOM 1011 C C . VAL A 1 123 ? 0.159 -4.035 9.564 1.00 93.25 123 VAL A C 1
ATOM 1013 O O . VAL A 1 123 ? -0.616 -3.403 10.277 1.00 93.25 123 VAL A O 1
ATOM 1016 N N . ASN A 1 124 ? 0.247 -5.364 9.622 1.00 92.25 124 ASN A N 1
ATOM 1017 C CA . ASN A 1 124 ? -0.567 -6.161 10.539 1.00 92.25 124 ASN A CA 1
ATOM 1018 C C . ASN A 1 124 ? -0.265 -5.802 11.998 1.00 92.25 124 ASN A C 1
ATOM 1020 O O . ASN A 1 124 ? -1.190 -5.617 12.787 1.00 92.25 124 ASN A O 1
ATOM 1024 N N . PHE A 1 125 ? 1.016 -5.648 12.353 1.00 91.44 125 PHE A N 1
ATOM 1025 C CA . PHE A 1 125 ? 1.419 -5.254 13.704 1.00 91.44 125 PHE A CA 1
ATOM 1026 C C . PHE A 1 125 ? 0.905 -3.857 14.081 1.00 91.44 125 PHE A C 1
ATOM 1028 O O . PHE A 1 125 ? 0.344 -3.663 15.161 1.00 91.44 125 PHE A O 1
ATOM 1035 N N . THR A 1 126 ? 1.058 -2.875 13.187 1.00 90.56 126 THR A N 1
ATOM 1036 C CA . THR A 1 126 ? 0.560 -1.510 13.431 1.00 90.56 126 THR A CA 1
ATOM 1037 C C . THR A 1 126 ? -0.961 -1.464 13.504 1.00 90.56 126 THR A C 1
ATOM 1039 O O . THR A 1 126 ? -1.498 -0.846 14.420 1.00 90.56 126 THR A O 1
ATOM 1042 N N . THR A 1 127 ? -1.655 -2.159 12.605 1.00 89.19 127 THR A N 1
ATOM 1043 C CA . THR A 1 127 ? -3.122 -2.244 12.593 1.00 89.19 127 THR A CA 1
ATOM 1044 C C . THR A 1 127 ? -3.652 -2.886 13.870 1.00 89.19 127 THR A C 1
ATOM 1046 O O . THR A 1 127 ? -4.551 -2.319 14.487 1.00 89.19 127 THR A O 1
ATOM 1049 N N . GLY A 1 128 ? -3.052 -3.990 14.330 1.00 87.19 128 GLY A N 1
ATOM 1050 C CA . GLY A 1 128 ? -3.430 -4.635 15.593 1.00 87.19 128 GLY A CA 1
ATOM 1051 C C . GLY A 1 128 ? -3.287 -3.694 16.791 1.00 87.19 128 GLY A C 1
ATOM 1052 O O . GLY A 1 128 ? -4.211 -3.542 17.583 1.00 87.19 128 GLY A O 1
ATOM 1053 N N . LYS A 1 129 ? -2.181 -2.942 16.863 1.00 88.88 129 LYS A N 1
ATOM 1054 C CA . LYS A 1 129 ? -1.981 -1.944 17.926 1.00 88.88 129 LYS A CA 1
ATOM 1055 C C . LYS A 1 129 ? -3.015 -0.810 17.880 1.00 88.88 129 LYS A C 1
ATOM 1057 O O . LYS A 1 129 ? -3.390 -0.276 18.926 1.00 88.88 129 LYS A O 1
ATOM 1062 N N . ILE A 1 130 ? -3.457 -0.404 16.687 1.00 87.25 130 ILE A N 1
ATOM 1063 C CA . ILE A 1 130 ? -4.506 0.614 16.537 1.00 87.25 130 ILE A CA 1
ATOM 1064 C C . ILE A 1 130 ? -5.863 0.045 16.971 1.00 87.25 130 ILE A C 1
ATOM 1066 O O . ILE A 1 130 ? -6.577 0.725 17.709 1.00 87.25 130 ILE A O 1
ATOM 1070 N N . GLU A 1 131 ? -6.200 -1.185 16.573 1.00 86.81 131 GLU A N 1
ATOM 1071 C CA . GLU A 1 131 ? -7.425 -1.877 17.002 1.00 86.81 131 GLU A CA 1
ATOM 1072 C C . GLU A 1 131 ? -7.500 -1.991 18.536 1.00 86.81 131 GLU A C 1
ATOM 1074 O O . GLU A 1 131 ? -8.486 -1.538 19.125 1.00 86.81 131 GLU A O 1
ATOM 1079 N N . ASP A 1 132 ? -6.428 -2.446 19.192 1.00 88.06 132 ASP A N 1
ATOM 1080 C CA . ASP A 1 132 ? -6.357 -2.563 20.658 1.00 88.06 132 ASP A CA 1
ATOM 1081 C C . ASP A 1 132 ? -6.582 -1.219 21.371 1.00 88.06 132 ASP A C 1
ATOM 1083 O O . ASP A 1 132 ? -7.277 -1.124 22.389 1.00 88.06 132 ASP A O 1
ATOM 1087 N N . ASN A 1 133 ? -5.989 -0.145 20.843 1.00 88.38 133 ASN A N 1
ATOM 1088 C CA . ASN A 1 133 ? -6.135 1.193 21.412 1.00 88.38 133 ASN A CA 1
ATOM 1089 C C . ASN A 1 133 ? -7.555 1.744 21.234 1.00 88.38 133 ASN A C 1
ATOM 1091 O O . ASN A 1 133 ? -8.050 2.455 22.114 1.00 88.38 133 ASN A O 1
ATOM 1095 N N . MET A 1 134 ? -8.210 1.442 20.110 1.00 85.50 134 MET A N 1
ATOM 1096 C CA . MET A 1 134 ? -9.605 1.821 19.883 1.00 85.50 134 MET A CA 1
ATOM 1097 C C . MET A 1 134 ? -10.540 1.074 20.838 1.00 85.50 134 MET A C 1
ATOM 1099 O O . MET A 1 134 ? -11.442 1.696 21.401 1.00 85.50 134 MET A O 1
ATOM 1103 N N . GLU A 1 135 ? -10.304 -0.218 21.078 1.00 88.50 135 GLU A N 1
ATOM 1104 C CA . GLU A 1 135 ? -11.120 -1.011 22.003 1.00 88.50 135 GLU A CA 1
ATOM 1105 C C . GLU A 1 135 ? -10.994 -0.512 23.451 1.00 88.50 135 GLU A C 1
ATOM 1107 O O . GLU A 1 135 ? -12.003 -0.328 24.134 1.00 88.50 135 GLU A O 1
ATOM 1112 N N . LYS A 1 136 ? -9.771 -0.209 23.910 1.00 90.69 136 LYS A N 1
ATOM 1113 C CA . LYS A 1 136 ? -9.543 0.359 25.252 1.00 90.69 136 LYS A CA 1
ATOM 1114 C C . LYS A 1 136 ? -10.276 1.686 25.450 1.00 90.69 136 LYS A C 1
ATOM 1116 O O . LYS A 1 136 ? -10.929 1.870 26.474 1.00 90.69 136 LYS A O 1
ATOM 1121 N N . LYS A 1 137 ? -10.211 2.586 24.463 1.00 88.31 137 LYS A N 1
ATOM 1122 C CA . LYS A 1 137 ? -10.925 3.873 24.510 1.00 88.31 137 LYS A CA 1
ATOM 1123 C C . LYS A 1 137 ? -12.441 3.696 24.528 1.00 88.31 137 LYS A C 1
ATOM 1125 O O . LYS A 1 137 ? -13.124 4.439 25.224 1.00 88.31 137 LYS A O 1
ATOM 1130 N N . ALA A 1 138 ? -12.968 2.728 23.778 1.00 86.94 138 ALA A N 1
ATOM 1131 C CA . ALA A 1 138 ? -14.400 2.448 23.764 1.00 86.94 138 ALA A CA 1
ATOM 1132 C C . ALA A 1 138 ? -14.899 1.980 25.141 1.00 86.94 138 ALA A C 1
ATOM 1134 O O . ALA A 1 138 ? -15.890 2.520 25.626 1.00 86.94 138 ALA A O 1
ATOM 1135 N N . LYS A 1 139 ? -14.173 1.059 25.794 1.00 90.06 139 LYS A N 1
ATOM 1136 C CA . LYS A 1 139 ? -14.506 0.575 27.147 1.00 90.06 139 LYS A CA 1
ATOM 1137 C C . LYS A 1 139 ? -14.473 1.695 28.187 1.00 90.06 139 LYS A C 1
ATOM 1139 O O . LYS A 1 139 ? -15.415 1.837 28.954 1.00 90.06 139 LYS A O 1
ATOM 1144 N N . GLN A 1 140 ? -13.440 2.541 28.159 1.00 91.19 140 GLN A N 1
ATOM 1145 C CA . GLN A 1 140 ? -13.341 3.700 29.058 1.00 91.19 140 GLN A CA 1
ATOM 1146 C C . GLN A 1 140 ? -14.534 4.654 28.905 1.00 91.19 140 GLN A C 1
ATOM 1148 O O . GLN A 1 140 ? -15.107 5.095 29.896 1.00 91.19 140 GLN A O 1
ATOM 1153 N N . LEU A 1 141 ? -14.951 4.931 27.666 1.00 91.06 141 LEU A N 1
ATOM 1154 C CA . LEU A 1 141 ? -16.081 5.820 27.395 1.00 91.06 141 LEU A CA 1
ATOM 1155 C C . LEU A 1 141 ? -17.425 5.229 27.858 1.00 91.06 141 LEU A C 1
ATOM 1157 O O . LEU A 1 141 ? -18.343 5.972 28.199 1.00 91.06 141 LEU A O 1
ATOM 1161 N N . GLU A 1 142 ? -17.563 3.904 27.832 1.00 91.44 142 GLU A N 1
ATOM 1162 C CA . GLU A 1 142 ? -18.748 3.192 28.319 1.00 91.44 142 GLU A CA 1
ATOM 1163 C C . GLU A 1 142 ? -18.809 3.200 29.852 1.00 91.44 142 GLU A C 1
ATOM 1165 O O . GLU A 1 142 ? -19.848 3.539 30.418 1.00 91.44 142 GLU A O 1
ATOM 1170 N N . GLU A 1 143 ? -17.681 2.950 30.525 1.00 92.44 143 GLU A N 1
ATOM 1171 C CA . GLU A 1 143 ? -17.567 3.057 31.985 1.00 92.44 143 GLU A CA 1
ATOM 1172 C C . GLU A 1 143 ? -17.854 4.480 32.491 1.00 92.44 143 GLU A C 1
ATOM 1174 O O . GLU A 1 143 ? -18.551 4.652 33.491 1.00 92.44 143 GLU A O 1
ATOM 1179 N N . GLU A 1 144 ? -17.358 5.512 31.803 1.00 92.62 144 GLU A N 1
ATOM 1180 C CA . GLU A 1 144 ? -17.642 6.912 32.148 1.00 92.62 144 GLU A CA 1
ATOM 1181 C C . GLU A 1 144 ? -19.124 7.271 31.989 1.00 92.62 144 GLU A C 1
ATOM 1183 O O . GLU A 1 144 ? -19.668 8.009 32.812 1.00 92.62 144 GLU A O 1
ATOM 1188 N N . LYS A 1 145 ? -19.793 6.753 30.951 1.00 91.25 145 LYS A N 1
ATOM 1189 C CA . LYS A 1 145 ? -21.235 6.961 30.753 1.00 91.25 145 LYS A CA 1
ATOM 1190 C C . LYS A 1 145 ? -22.058 6.279 31.841 1.00 91.25 145 LYS A C 1
ATOM 1192 O O . LYS A 1 145 ? -22.922 6.927 32.418 1.00 91.25 145 LYS A O 1
ATOM 1197 N N . LEU A 1 146 ? -21.738 5.026 32.166 1.00 92.31 146 LEU A N 1
ATOM 1198 C CA . LEU A 1 146 ? -22.388 4.275 33.245 1.00 92.31 146 LEU A CA 1
ATOM 1199 C C . LEU A 1 146 ? -22.237 4.971 34.602 1.00 92.31 146 LEU A C 1
ATOM 1201 O O . LEU A 1 146 ? -23.204 5.074 35.350 1.00 92.31 146 LEU A O 1
ATOM 1205 N N . LYS A 1 147 ? -21.044 5.493 34.915 1.00 91.94 147 LYS A N 1
ATOM 1206 C CA . LYS A 1 147 ? -20.822 6.257 36.154 1.00 91.94 147 LYS A CA 1
ATOM 1207 C C . LYS A 1 147 ? -21.698 7.507 36.224 1.00 91.94 147 LYS A C 1
ATOM 1209 O O . LYS A 1 147 ? -22.306 7.743 37.262 1.00 91.94 147 LYS A O 1
ATOM 1214 N N . LYS A 1 148 ? -21.802 8.264 35.126 1.00 91.06 148 LYS A N 1
ATOM 1215 C CA . LYS A 1 148 ? -22.671 9.452 35.058 1.00 91.06 148 LYS A CA 1
ATOM 1216 C C . LYS A 1 148 ? -24.149 9.101 35.227 1.00 91.06 148 LYS A C 1
ATOM 1218 O O . LYS A 1 148 ? -24.829 9.754 36.004 1.00 91.06 148 LYS A O 1
ATOM 1223 N N . GLU A 1 149 ? -24.626 8.041 34.575 1.00 90.38 149 GLU A N 1
ATOM 1224 C CA . GLU A 1 149 ? -26.016 7.584 34.728 1.00 90.38 149 GLU A CA 1
ATOM 1225 C C . GLU A 1 149 ? -26.337 7.170 36.174 1.00 90.38 149 GLU A C 1
ATOM 1227 O O . GLU A 1 149 ? -27.410 7.487 36.683 1.00 90.38 149 GLU A O 1
ATOM 1232 N N . ILE A 1 150 ? -25.404 6.508 36.868 1.00 91.19 150 ILE A N 1
ATOM 1233 C CA . ILE A 1 150 ? -25.575 6.139 38.283 1.00 91.19 150 ILE A CA 1
ATOM 1234 C C . ILE A 1 150 ? -25.572 7.380 39.189 1.00 91.19 150 ILE A C 1
ATOM 1236 O O . ILE A 1 150 ? -26.340 7.432 40.148 1.00 91.19 150 ILE A O 1
ATOM 1240 N N . GLU A 1 151 ? -24.724 8.375 38.923 1.00 91.38 151 GLU A N 1
ATOM 1241 C CA . GLU A 1 151 ? -24.718 9.636 39.680 1.00 91.38 151 GLU A CA 1
ATOM 1242 C C . GLU A 1 151 ? -26.019 10.427 39.500 1.00 91.38 151 GLU A C 1
ATOM 1244 O O . GLU A 1 151 ? -26.536 10.967 40.479 1.00 91.38 151 GLU A O 1
ATOM 1249 N N . ASP A 1 152 ? -26.566 10.460 38.284 1.00 90.06 152 ASP A N 1
ATOM 1250 C CA . ASP A 1 152 ? -27.822 11.151 37.984 1.00 90.06 152 ASP A CA 1
ATOM 1251 C C . ASP A 1 152 ? -29.040 10.454 38.618 1.00 90.06 152 ASP A C 1
ATOM 1253 O O . ASP A 1 152 ? -29.976 11.129 39.031 1.00 90.06 152 ASP A O 1
ATOM 1257 N N . LEU A 1 153 ? -29.026 9.121 38.754 1.00 86.38 153 LEU A N 1
ATOM 1258 C CA . LEU A 1 153 ? -30.092 8.357 39.424 1.00 86.38 153 LEU A CA 1
ATOM 1259 C C . LEU A 1 153 ? -30.094 8.494 40.956 1.00 86.38 153 LEU A C 1
ATOM 1261 O O . LEU A 1 153 ? -31.099 8.182 41.591 1.00 86.38 153 LEU A O 1
ATOM 1265 N N . ASN A 1 154 ? -28.972 8.906 41.551 1.00 84.81 154 ASN A N 1
ATOM 1266 C CA . ASN A 1 154 ? -28.816 9.049 43.002 1.00 84.81 154 ASN A CA 1
ATOM 1267 C C . ASN A 1 154 ? -29.032 10.493 43.505 1.00 84.81 154 ASN A C 1
ATOM 1269 O O . ASN A 1 154 ? -28.846 10.745 44.698 1.00 84.81 154 ASN A O 1
ATOM 1273 N N . LYS A 1 155 ? -29.389 11.432 42.620 1.00 74.62 155 LYS A N 1
ATOM 1274 C CA . LYS A 1 155 ? -29.769 12.818 42.947 1.00 74.62 155 LYS A CA 1
ATOM 1275 C C . LYS A 1 155 ? -31.279 13.004 42.886 1.00 74.62 155 LYS A C 1
ATOM 1277 O O . LYS A 1 155 ? -31.772 13.807 43.708 1.00 74.62 155 LYS A O 1
#

Mean predicted aligned error: 8.06 Å

Radius of gyration: 22.4 Å; Cα contacts (8 Å, |Δi|>4): 109; chains: 1; bounding box: 62×37×68 Å

pLDDT: mean 85.6, std 11.87, range [39.69, 94.62]

Solvent-accessible surface area (backbone atoms only — not comparable to full-atom values): 8692 Å² total; per-residue (Å²): 134,87,80,78,77,76,77,78,80,75,86,66,63,44,67,58,52,43,51,52,49,39,44,53,64,40,40,50,50,51,50,54,47,43,52,33,42,29,67,88,67,80,50,52,76,49,84,56,63,68,58,52,52,49,52,55,52,53,48,52,54,50,52,53,51,48,51,53,52,36,34,75,71,65,58,35,62,76,74,49,51,56,50,42,53,29,46,38,50,35,48,50,51,52,55,66,48,46,76,41,89,90,55,50,69,69,61,47,54,56,50,35,52,57,51,32,53,56,44,34,53,53,41,46,54,52,48,50,55,51,50,54,53,52,52,55,52,52,51,53,55,48,55,54,49,52,51,50,55,54,56,63,73,75,108

Sequence (155 aa):
MNSKQKKKEVKTWRPLVNVLFTLLFCVVFPFVWWLFATVDYHNQKITNLAICISVIVIYSLLIIGLNILLHYFKVLNIRSYNFNIPILSVFLWIILTSYISKFNIYARVGVAIAVVVVITLIVNFTTGKIEDNMEKKAKQLEEEKLKKEIEDLNK